Protein AF-A0A7V0T9I7-F1 (afdb_monomer_lite)

Foldseek 3Di:
DQDFDDDPPDDPVVSVVVSVVSVVVVCVVVVCVVPVDDDDPVRVVVVVVVVVVVVVVVVPDPPPDD

pLDDT: mean 86.08, std 8.44, range [63.16, 95.94]

Radius of gyration: 18.15 Å; chains: 1; bounding box: 44×20×44 Å

Structure (mmCIF, N/CA/C/O backbone):
data_AF-A0A7V0T9I7-F1
#
_entry.id   AF-A0A7V0T9I7-F1
#
loop_
_atom_site.group_PDB
_atom_site.id
_atom_site.type_symbol
_atom_site.label_atom_id
_atom_site.label_alt_id
_atom_site.label_comp_id
_atom_site.label_asym_id
_atom_site.label_entity_id
_atom_site.label_seq_id
_atom_site.pdbx_PDB_ins_code
_atom_site.Cartn_x
_atom_site.Cartn_y
_atom_site.Cartn_z
_atom_site.occupancy
_atom_site.B_iso_or_equiv
_atom_site.auth_seq_id
_atom_site.auth_comp_id
_atom_site.auth_asym_id
_atom_site.auth_atom_id
_atom_site.pdbx_PDB_model_num
ATOM 1 N N . MET A 1 1 ? -5.418 -1.387 -8.949 1.00 69.69 1 MET A N 1
ATOM 2 C CA . MET A 1 1 ? -4.821 -2.253 -9.989 1.00 69.69 1 MET A CA 1
ATOM 3 C C . MET A 1 1 ? -3.367 -1.839 -10.190 1.00 69.69 1 MET A C 1
ATOM 5 O O . MET A 1 1 ? -3.107 -0.646 -10.284 1.00 69.69 1 MET A O 1
ATOM 9 N N . VAL A 1 2 ? -2.414 -2.775 -10.132 1.00 82.88 2 VAL A N 1
ATOM 10 C CA . VAL A 1 2 ? -0.972 -2.470 -10.237 1.00 82.88 2 VAL A CA 1
ATOM 11 C C . VAL A 1 2 ? -0.495 -2.812 -11.640 1.00 82.88 2 VAL A C 1
ATOM 13 O O . VAL A 1 2 ? -0.596 -3.961 -12.047 1.00 82.88 2 VAL A O 1
ATOM 16 N N . GLN A 1 3 ? 0.048 -1.821 -12.349 1.00 81.62 3 GLN A N 1
ATOM 17 C CA . GLN A 1 3 ? 0.601 -1.993 -13.692 1.00 81.62 3 GLN A CA 1
ATOM 18 C C . GLN A 1 3 ? 2.026 -1.433 -13.798 1.00 81.62 3 GLN A C 1
ATOM 20 O O . GLN A 1 3 ? 2.386 -0.416 -13.178 1.00 81.62 3 GLN A O 1
ATOM 25 N N . VAL A 1 4 ? 2.857 -2.118 -14.581 1.00 84.12 4 VAL A N 1
ATOM 26 C CA . VAL A 1 4 ? 4.221 -1.710 -14.926 1.00 84.12 4 VAL A CA 1
ATOM 27 C C . VAL A 1 4 ? 4.373 -1.835 -16.430 1.00 84.12 4 VAL A C 1
ATOM 29 O O . VAL A 1 4 ? 4.202 -2.918 -16.974 1.00 84.12 4 VAL A O 1
ATOM 32 N N . THR A 1 5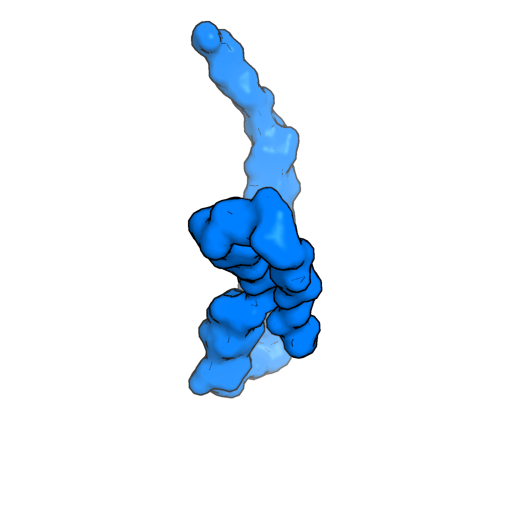 ? 4.706 -0.726 -17.082 1.00 84.44 5 THR A N 1
ATOM 33 C CA . THR A 1 5 ? 5.101 -0.724 -18.488 1.00 84.44 5 THR A CA 1
ATOM 34 C C . THR A 1 5 ? 6.519 -1.277 -18.593 1.00 84.44 5 THR A C 1
ATOM 36 O O . THR A 1 5 ? 7.400 -0.882 -17.821 1.00 84.44 5 THR A O 1
ATOM 39 N N . VAL A 1 6 ? 6.723 -2.223 -19.506 1.00 84.31 6 VAL A N 1
ATOM 40 C CA . VAL A 1 6 ? 8.032 -2.815 -19.801 1.00 84.31 6 VAL A CA 1
ATOM 41 C C . VAL A 1 6 ? 8.539 -2.199 -21.100 1.00 84.31 6 VAL A C 1
ATOM 43 O O . VAL A 1 6 ? 7.800 -2.142 -22.080 1.00 84.31 6 VAL A O 1
ATOM 46 N N . HIS A 1 7 ? 9.777 -1.711 -21.094 1.00 83.06 7 HIS A N 1
ATOM 47 C CA . HIS A 1 7 ? 10.447 -1.210 -22.294 1.00 83.06 7 HIS A CA 1
ATOM 48 C C . HIS A 1 7 ? 11.276 -2.334 -22.929 1.00 83.06 7 HIS A C 1
ATOM 50 O O . HIS A 1 7 ? 11.744 -3.220 -22.216 1.00 83.06 7 HIS A O 1
ATOM 56 N N . ARG A 1 8 ? 11.445 -2.308 -24.259 1.00 74.25 8 ARG A N 1
ATOM 57 C CA . ARG A 1 8 ? 12.133 -3.375 -25.017 1.00 74.25 8 ARG A CA 1
ATOM 58 C C . ARG A 1 8 ? 13.592 -3.578 -24.599 1.00 74.25 8 ARG A C 1
ATOM 60 O O . ARG A 1 8 ? 14.059 -4.708 -24.622 1.00 74.25 8 ARG A O 1
ATOM 67 N N . ASP A 1 9 ? 14.259 -2.519 -24.149 1.00 79.50 9 ASP A N 1
ATOM 68 C CA . ASP A 1 9 ? 15.683 -2.546 -23.787 1.00 79.50 9 ASP A CA 1
ATOM 69 C C . ASP A 1 9 ? 15.928 -2.873 -22.305 1.00 79.50 9 ASP A C 1
ATOM 71 O O . ASP A 1 9 ? 17.035 -2.711 -21.790 1.00 79.50 9 ASP A O 1
ATOM 75 N N . GLU A 1 10 ? 14.891 -3.295 -21.574 1.00 76.31 10 GLU A N 1
ATOM 76 C CA . GLU A 1 10 ? 15.015 -3.588 -20.155 1.00 76.31 10 GLU A CA 1
ATOM 77 C C . GLU A 1 10 ? 15.067 -5.092 -19.856 1.00 76.31 10 GLU A C 1
ATOM 79 O O . GLU A 1 10 ? 14.183 -5.839 -20.279 1.00 76.31 10 GLU A O 1
ATOM 84 N N . PRO A 1 11 ? 16.029 -5.544 -19.027 1.00 84.19 11 PRO A N 1
ATOM 85 C CA . PRO A 1 11 ? 16.026 -6.904 -18.509 1.00 84.19 11 PRO A CA 1
ATOM 86 C C . PRO A 1 11 ? 14.734 -7.211 -17.741 1.00 84.19 11 PRO A C 1
ATOM 88 O O . PRO A 1 11 ? 14.336 -6.457 -16.844 1.00 84.19 11 PRO A O 1
ATOM 91 N N . LEU A 1 12 ? 14.123 -8.364 -18.027 1.00 83.75 12 LEU A N 1
ATOM 92 C CA . LEU A 1 12 ? 12.882 -8.836 -17.394 1.00 83.75 12 LEU A CA 1
ATOM 93 C C . LEU A 1 12 ? 12.929 -8.761 -15.856 1.00 83.75 12 LEU A C 1
ATOM 95 O O . LEU A 1 12 ? 11.959 -8.362 -15.208 1.00 83.75 12 LEU A O 1
ATOM 99 N N . GLU A 1 13 ? 14.079 -9.077 -15.263 1.00 86.06 13 GLU A N 1
ATOM 100 C CA . GLU A 1 13 ? 14.285 -9.037 -13.813 1.00 86.06 13 GLU A CA 1
ATOM 101 C C . GLU A 1 13 ? 14.082 -7.641 -13.212 1.00 86.06 13 GLU A C 1
ATOM 103 O O . GLU A 1 13 ? 13.506 -7.493 -12.127 1.00 86.06 13 GLU A O 1
ATOM 108 N N . ARG A 1 14 ? 14.517 -6.586 -13.915 1.00 87.25 14 ARG A N 1
ATOM 109 C CA . ARG A 1 14 ? 14.335 -5.206 -13.445 1.00 87.25 14 ARG A CA 1
ATOM 110 C C . ARG A 1 14 ? 12.865 -4.803 -13.492 1.00 87.25 14 ARG A C 1
ATOM 112 O O . ARG A 1 14 ? 12.364 -4.228 -12.517 1.00 87.25 14 ARG A O 1
ATOM 119 N N . ALA A 1 15 ? 12.153 -5.179 -14.552 1.00 87.00 15 ALA A N 1
ATOM 120 C CA . ALA A 1 15 ? 10.714 -4.968 -14.652 1.00 87.00 15 ALA A CA 1
ATOM 121 C C . ALA A 1 15 ? 9.957 -5.681 -13.514 1.00 87.00 15 ALA A C 1
ATOM 123 O O . ALA A 1 15 ? 9.133 -5.055 -12.835 1.00 87.00 15 ALA A O 1
ATOM 124 N N . LEU A 1 16 ? 10.307 -6.939 -13.226 1.00 88.31 16 LEU A N 1
ATOM 125 C CA . LEU A 1 16 ? 9.714 -7.723 -12.140 1.00 88.31 16 LEU A CA 1
ATOM 126 C C . LEU A 1 16 ? 9.989 -7.105 -10.763 1.00 88.31 16 LEU A C 1
ATOM 128 O O . LEU A 1 16 ? 9.086 -6.992 -9.931 1.00 88.31 16 LEU A O 1
ATOM 132 N N . LYS A 1 17 ? 11.214 -6.623 -10.524 1.00 89.44 17 LYS A N 1
ATOM 133 C CA . LYS A 1 17 ? 11.573 -5.942 -9.272 1.00 89.44 17 LYS A CA 1
ATOM 134 C C . LYS A 1 17 ? 10.744 -4.676 -9.057 1.00 89.44 17 LYS A C 1
ATOM 136 O O . LYS A 1 17 ? 10.279 -4.421 -7.942 1.00 89.44 17 LYS A O 1
ATOM 141 N N . ARG A 1 18 ? 10.507 -3.886 -10.111 1.00 88.81 18 ARG A N 1
ATOM 142 C CA . ARG A 1 18 ? 9.627 -2.707 -10.035 1.00 88.81 18 ARG A CA 1
ATOM 143 C C . ARG A 1 18 ? 8.177 -3.092 -9.795 1.00 88.81 18 ARG A C 1
ATOM 145 O O . ARG A 1 18 ? 7.516 -2.427 -8.997 1.00 88.81 18 ARG A O 1
ATOM 152 N N . PHE A 1 19 ? 7.697 -4.153 -10.439 1.00 89.50 19 PHE A N 1
ATOM 153 C CA . PHE A 1 19 ? 6.357 -4.676 -10.198 1.00 89.50 19 PHE A CA 1
ATOM 154 C C . PHE A 1 19 ? 6.186 -5.095 -8.742 1.00 89.50 19 PHE A C 1
ATOM 156 O O . PHE A 1 19 ? 5.281 -4.593 -8.080 1.00 89.50 19 PHE A O 1
ATOM 163 N N . LYS A 1 20 ? 7.110 -5.895 -8.200 1.00 90.00 20 LYS A N 1
ATOM 164 C CA . LYS A 1 20 ? 7.098 -6.304 -6.791 1.00 90.00 20 LYS A CA 1
ATOM 165 C C . LYS A 1 20 ? 7.097 -5.097 -5.852 1.00 90.00 20 LYS A C 1
ATOM 167 O O . LYS A 1 20 ? 6.268 -5.022 -4.951 1.00 90.00 20 LYS A O 1
ATOM 172 N N . LYS A 1 21 ? 7.934 -4.088 -6.118 1.00 90.44 21 LYS A N 1
ATOM 173 C CA . LYS A 1 21 ? 7.954 -2.844 -5.331 1.00 90.44 21 LYS A CA 1
ATOM 174 C C . LYS A 1 21 ? 6.627 -2.077 -5.414 1.00 90.44 21 LYS A C 1
ATOM 176 O O . LYS A 1 21 ? 6.159 -1.565 -4.398 1.00 90.44 21 LYS A O 1
ATOM 181 N N . LYS A 1 22 ? 6.001 -1.988 -6.596 1.00 90.00 22 LYS A N 1
ATOM 182 C CA . LYS A 1 22 ? 4.671 -1.371 -6.749 1.00 90.00 22 LYS A CA 1
ATOM 183 C C . LYS A 1 22 ? 3.575 -2.194 -6.064 1.00 90.00 22 LYS A C 1
ATOM 185 O O . LYS A 1 22 ? 2.700 -1.593 -5.453 1.00 90.00 22 LYS A O 1
ATOM 190 N N . PHE A 1 23 ? 3.638 -3.524 -6.116 1.00 90.12 23 PHE A N 1
ATOM 191 C CA . PHE A 1 23 ? 2.707 -4.440 -5.451 1.00 90.12 23 PHE A CA 1
ATOM 192 C C . PHE A 1 23 ? 2.774 -4.302 -3.924 1.00 90.12 23 PHE A C 1
ATOM 194 O O . PHE A 1 23 ? 1.751 -4.123 -3.263 1.00 90.12 23 PHE A O 1
ATOM 201 N N . GLU A 1 24 ? 3.985 -4.277 -3.365 1.00 89.62 24 GLU A N 1
ATOM 202 C CA . GLU A 1 24 ? 4.214 -4.045 -1.937 1.00 89.62 24 GLU A CA 1
ATOM 203 C C . GLU A 1 24 ? 3.765 -2.644 -1.504 1.00 89.62 24 GLU A C 1
ATOM 205 O O . GLU A 1 24 ? 3.124 -2.497 -0.460 1.00 89.62 24 GLU A O 1
ATOM 210 N N . LYS A 1 25 ? 4.049 -1.613 -2.316 1.00 89.00 25 LYS A N 1
ATOM 211 C CA . LYS A 1 25 ? 3.612 -0.233 -2.052 1.00 89.00 25 LYS A CA 1
ATOM 212 C C . LYS A 1 25 ? 2.092 -0.094 -2.104 1.00 89.00 25 LYS A C 1
ATOM 214 O O . LYS A 1 25 ? 1.531 0.608 -1.268 1.00 89.00 25 LYS A O 1
ATOM 219 N N . ALA A 1 26 ? 1.444 -0.757 -3.060 1.00 89.62 26 ALA A N 1
ATOM 220 C CA . ALA A 1 26 ? -0.009 -0.789 -3.170 1.00 89.62 26 ALA A CA 1
ATOM 221 C C . ALA A 1 26 ? -0.658 -1.491 -1.972 1.00 89.62 26 ALA A C 1
ATOM 223 O O . ALA A 1 26 ? -1.821 -1.247 -1.693 1.00 89.62 26 ALA A O 1
ATOM 224 N N . GLY A 1 27 ? 0.085 -2.332 -1.245 1.00 88.62 27 GLY A N 1
ATOM 225 C CA . GLY A 1 27 ? -0.409 -2.952 -0.022 1.00 88.62 27 GLY A CA 1
ATOM 226 C C . GLY A 1 27 ? -1.485 -4.009 -0.259 1.00 88.62 27 GLY A C 1
ATOM 227 O O . GLY A 1 27 ? -2.127 -4.407 0.705 1.00 88.62 27 GLY A O 1
ATOM 228 N N . ILE A 1 28 ? -1.627 -4.513 -1.491 1.00 88.81 28 ILE A N 1
ATOM 229 C CA . ILE A 1 28 ? -2.681 -5.460 -1.895 1.00 88.81 28 ILE A CA 1
ATOM 230 C C . ILE A 1 28 ? -2.755 -6.656 -0.941 1.00 88.81 28 ILE A C 1
ATOM 232 O O . ILE A 1 28 ? -3.832 -7.015 -0.480 1.00 88.81 28 ILE A O 1
ATOM 236 N N . MET A 1 29 ? -1.608 -7.225 -0.556 1.00 87.38 29 MET A N 1
ATOM 237 C CA . MET A 1 29 ? -1.588 -8.357 0.375 1.00 87.38 29 MET A CA 1
ATOM 238 C C . MET A 1 29 ? -2.121 -7.998 1.774 1.00 87.38 29 MET A C 1
ATOM 240 O O . MET A 1 29 ? -2.735 -8.823 2.447 1.00 87.38 29 MET A O 1
ATOM 244 N N . ARG A 1 30 ? -1.911 -6.756 2.231 1.00 88.06 30 ARG A N 1
ATOM 245 C CA . ARG A 1 30 ? -2.472 -6.279 3.506 1.00 88.06 30 ARG A CA 1
ATOM 246 C C . ARG A 1 30 ? -3.980 -6.096 3.415 1.00 88.06 30 ARG A C 1
ATOM 248 O O . ARG A 1 30 ? -4.652 -6.365 4.404 1.00 88.06 30 ARG A O 1
ATOM 255 N N . ASP A 1 31 ? -4.480 -5.652 2.270 1.00 89.12 31 ASP A N 1
ATOM 256 C CA . ASP A 1 31 ? -5.910 -5.438 2.056 1.00 89.12 31 ASP A CA 1
ATOM 257 C C . ASP A 1 31 ? -6.656 -6.769 1.948 1.00 89.12 31 ASP A C 1
ATOM 259 O O . ASP A 1 31 ? -7.675 -6.938 2.611 1.00 89.12 31 ASP A O 1
ATOM 263 N N . ILE A 1 32 ? -6.093 -7.752 1.234 1.00 91.62 32 ILE A N 1
ATOM 264 C CA . ILE A 1 32 ? -6.616 -9.128 1.191 1.00 91.62 32 ILE A CA 1
ATOM 265 C C . ILE A 1 32 ? -6.731 -9.696 2.610 1.00 91.62 32 ILE A C 1
ATOM 267 O O . ILE A 1 32 ? -7.800 -10.139 3.015 1.00 91.62 32 ILE A O 1
ATOM 271 N N . ASN A 1 33 ? -5.660 -9.610 3.404 1.00 89.06 33 ASN A N 1
ATOM 272 C CA . ASN A 1 33 ? -5.664 -10.119 4.779 1.00 89.06 33 ASN A CA 1
ATOM 273 C C . ASN A 1 33 ? -6.603 -9.354 5.719 1.00 89.06 33 ASN A C 1
ATOM 275 O O . ASN A 1 33 ? -7.030 -9.895 6.734 1.00 89.06 33 ASN A O 1
ATOM 279 N N . LYS A 1 34 ? -6.876 -8.078 5.438 1.00 88.50 34 LYS A N 1
ATOM 280 C CA . LYS A 1 34 ? -7.808 -7.271 6.232 1.00 88.50 34 LYS A CA 1
ATOM 281 C C . LYS A 1 34 ? -9.260 -7.612 5.898 1.00 88.50 34 LYS A C 1
ATOM 283 O O . LYS A 1 34 ? -10.102 -7.563 6.786 1.00 88.50 34 LYS A O 1
ATOM 288 N N . ASN A 1 35 ? -9.531 -7.930 4.635 1.00 89.19 35 ASN A N 1
ATOM 289 C CA . ASN A 1 35 ? -10.872 -8.186 4.122 1.00 89.19 35 ASN A CA 1
ATOM 290 C C . ASN A 1 35 ? -11.248 -9.676 4.135 1.00 89.19 35 ASN A C 1
ATOM 292 O O . ASN A 1 35 ? -12.367 -10.012 3.762 1.00 89.19 35 ASN A O 1
ATOM 296 N N . SER A 1 36 ? -10.346 -10.568 4.552 1.00 92.50 36 SER A N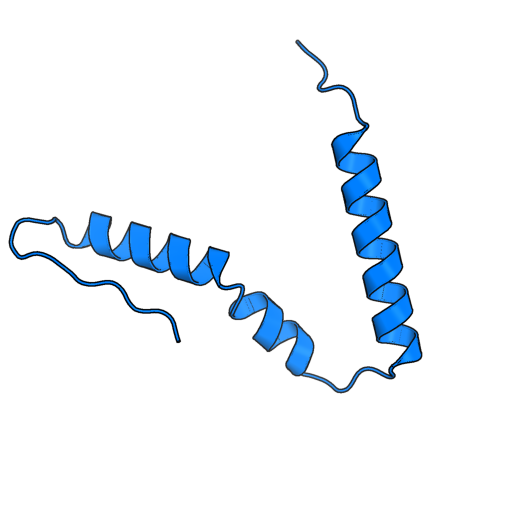 1
ATOM 297 C CA . SER A 1 36 ? -10.599 -12.013 4.582 1.00 92.50 36 SER A CA 1
ATOM 298 C C . SER A 1 36 ? -11.636 -12.434 5.626 1.00 92.50 36 SER A C 1
ATOM 300 O O . SER A 1 36 ? -12.197 -13.520 5.519 1.00 92.50 36 SER A O 1
ATOM 302 N N . TYR A 1 37 ? -11.916 -11.593 6.624 1.00 93.06 37 TYR A N 1
ATOM 303 C CA . TYR A 1 37 ? -12.959 -11.829 7.617 1.00 93.06 37 TYR A CA 1
ATOM 304 C C . TYR A 1 37 ? -13.613 -10.523 8.059 1.00 93.06 37 TYR A C 1
ATOM 306 O O . TYR A 1 37 ? -13.015 -9.445 8.022 1.00 93.06 37 TYR A O 1
ATOM 314 N N . TYR A 1 38 ? -14.860 -10.626 8.516 1.00 93.62 38 TYR A N 1
ATOM 315 C CA . TYR A 1 38 ? -15.560 -9.494 9.102 1.00 93.62 38 TYR A CA 1
ATOM 316 C C . TYR A 1 38 ? -14.959 -9.132 10.464 1.00 93.62 38 TYR A C 1
ATOM 318 O O . TYR A 1 38 ? -14.809 -9.972 11.353 1.00 93.62 38 TYR A O 1
ATOM 326 N N . ILE A 1 39 ? -14.671 -7.846 10.650 1.00 93.19 39 ILE A N 1
ATOM 327 C CA . ILE A 1 39 ? -14.192 -7.287 11.911 1.00 93.19 39 ILE A CA 1
ATOM 328 C C . ILE A 1 39 ? -15.213 -6.263 12.383 1.00 93.19 39 ILE A C 1
ATOM 330 O O . ILE A 1 39 ? -15.519 -5.305 11.673 1.00 93.19 39 ILE A O 1
ATOM 334 N N . LYS A 1 40 ? -15.700 -6.418 13.619 1.00 95.94 40 LYS A N 1
ATOM 335 C CA . LYS A 1 40 ? -16.582 -5.418 14.233 1.00 95.94 40 LYS A CA 1
ATOM 336 C C . LYS A 1 40 ? -15.904 -4.034 14.216 1.00 95.94 40 LYS A C 1
ATOM 338 O O . LYS A 1 40 ? -14.731 -3.946 14.593 1.00 95.94 40 LYS A O 1
ATOM 343 N N . PRO A 1 41 ? -16.627 -2.937 13.919 1.00 94.31 41 PRO A N 1
ATOM 344 C CA . PRO A 1 41 ? -16.039 -1.595 13.820 1.00 94.31 41 PRO A CA 1
ATOM 345 C C . PRO A 1 41 ? -15.220 -1.167 15.049 1.00 94.31 41 PRO A C 1
ATOM 347 O O . PRO A 1 41 ? -14.193 -0.505 14.921 1.00 94.31 41 PRO A O 1
ATOM 350 N N . SER A 1 42 ? -15.636 -1.581 16.251 1.00 95.75 42 SER A N 1
ATOM 351 C CA . SER A 1 42 ? -14.900 -1.326 17.500 1.00 95.75 42 SER A CA 1
ATOM 352 C C . SER A 1 42 ? -13.512 -1.988 17.520 1.00 95.75 42 SER A C 1
ATOM 354 O O . SER A 1 42 ? -12.512 -1.354 17.864 1.00 95.75 42 SER A O 1
ATOM 356 N N . GLN A 1 43 ? -13.423 -3.244 17.078 1.00 94.06 43 GLN A N 1
ATOM 357 C CA . GLN A 1 43 ? -12.163 -3.987 17.022 1.00 94.06 43 GLN A CA 1
ATOM 358 C C . GLN A 1 43 ? -11.208 -3.382 15.992 1.00 94.06 43 GLN A C 1
ATOM 360 O O . GLN A 1 43 ? -10.029 -3.179 16.275 1.00 94.06 43 GLN A O 1
ATOM 365 N N . ASP A 1 44 ? -11.729 -3.005 14.829 1.00 93.44 44 ASP A N 1
ATOM 366 C CA . ASP A 1 44 ? -10.962 -2.347 13.774 1.00 93.44 44 ASP A CA 1
ATOM 367 C C . ASP A 1 44 ? -10.417 -0.971 14.226 1.00 93.44 44 ASP A C 1
ATOM 369 O O . ASP A 1 44 ? -9.234 -0.677 14.019 1.00 93.44 44 ASP A O 1
ATOM 373 N N . LYS A 1 45 ? -11.206 -0.168 14.963 1.00 94.62 45 LYS A N 1
ATOM 374 C CA . LYS A 1 45 ? -10.723 1.066 15.622 1.00 94.62 45 LYS A CA 1
ATOM 375 C C . LYS A 1 45 ? -9.586 0.784 16.615 1.00 94.62 45 LYS A C 1
ATOM 377 O O . LYS A 1 45 ? -8.563 1.473 16.584 1.00 94.62 45 LYS A O 1
ATOM 382 N N . ARG A 1 46 ? -9.724 -0.249 17.455 1.00 95.06 46 ARG A N 1
ATOM 383 C CA . ARG A 1 46 ? -8.703 -0.647 18.443 1.00 95.06 46 ARG A CA 1
ATOM 384 C C . ARG A 1 46 ? -7.389 -1.066 17.777 1.00 95.06 46 ARG A C 1
ATOM 386 O O . ARG A 1 46 ? -6.322 -0.593 18.168 1.00 95.06 46 ARG A O 1
ATOM 393 N N . ILE A 1 47 ? -7.462 -1.885 16.726 1.00 93.31 47 ILE A N 1
ATOM 394 C CA . ILE A 1 47 ? -6.296 -2.327 15.945 1.00 93.31 47 ILE A CA 1
ATOM 395 C C . ILE A 1 47 ? -5.598 -1.132 15.281 1.00 93.31 47 ILE A C 1
ATOM 397 O O . ILE A 1 47 ? -4.366 -1.039 15.307 1.00 93.31 47 ILE A O 1
ATOM 401 N N . ARG A 1 48 ? -6.361 -0.190 14.707 1.00 92.56 48 ARG A N 1
ATOM 402 C CA . ARG A 1 48 ? -5.804 1.029 14.096 1.00 92.56 48 ARG A CA 1
ATOM 403 C C . ARG A 1 48 ? -5.058 1.894 15.108 1.00 92.56 48 ARG A C 1
ATOM 405 O O . ARG A 1 48 ? -3.932 2.294 14.811 1.00 92.56 48 ARG A O 1
ATOM 412 N N . LYS A 1 49 ? -5.635 2.124 16.294 1.00 95.06 49 LYS A N 1
ATOM 413 C CA . LYS A 1 49 ? -4.997 2.894 17.376 1.00 95.06 49 LYS A CA 1
ATOM 414 C C . LYS A 1 49 ? -3.674 2.256 17.810 1.00 95.06 49 LYS A C 1
ATOM 416 O O . LYS A 1 49 ? -2.634 2.906 17.740 1.00 95.06 49 LYS A O 1
ATOM 421 N N . ALA A 1 50 ? -3.678 0.956 18.108 1.00 94.31 50 ALA A N 1
ATOM 422 C CA . ALA A 1 50 ? -2.466 0.228 18.491 1.00 94.31 50 ALA A CA 1
ATOM 423 C C . ALA A 1 50 ? -1.377 0.266 17.397 1.00 94.31 50 ALA A C 1
ATOM 425 O O . ALA A 1 50 ? -0.182 0.384 17.680 1.00 94.31 50 ALA A O 1
ATOM 426 N N . LYS A 1 51 ? -1.769 0.195 16.115 1.00 91.56 51 LYS A N 1
ATOM 427 C CA . LYS A 1 51 ? -0.833 0.296 14.983 1.00 91.56 51 LYS A CA 1
ATOM 428 C C . LYS A 1 51 ? -0.229 1.698 14.852 1.00 91.56 51 LYS A C 1
ATOM 430 O O . LYS A 1 51 ? 0.945 1.799 14.493 1.00 91.56 51 LYS A O 1
ATOM 435 N N . ALA A 1 52 ? -0.999 2.752 15.123 1.00 91.44 52 ALA A N 1
ATOM 436 C CA . ALA A 1 52 ? -0.517 4.132 15.126 1.00 91.44 52 ALA A CA 1
ATOM 437 C C . ALA A 1 52 ? 0.473 4.375 16.276 1.00 91.44 52 ALA A C 1
ATOM 439 O O . ALA A 1 52 ? 1.587 4.829 16.028 1.00 91.44 52 ALA A O 1
ATOM 440 N N . GLU A 1 53 ? 0.132 3.957 17.496 1.00 93.25 53 GLU A N 1
ATOM 441 C CA . GLU A 1 53 ? 1.019 4.047 18.665 1.00 93.25 53 GLU A CA 1
ATOM 442 C C . GLU A 1 53 ? 2.346 3.316 18.428 1.00 93.25 53 GLU A C 1
ATOM 444 O O . GLU A 1 53 ? 3.420 3.860 18.680 1.00 93.25 53 GLU A O 1
ATOM 449 N N . ARG A 1 54 ? 2.300 2.108 17.851 1.00 90.31 54 ARG A N 1
ATOM 450 C CA . ARG A 1 54 ? 3.513 1.360 17.486 1.00 90.31 54 ARG A CA 1
ATOM 451 C C . ARG A 1 54 ? 4.383 2.114 16.473 1.00 90.31 54 ARG A C 1
ATOM 453 O O . ARG A 1 54 ? 5.606 2.030 16.552 1.00 90.31 54 ARG A O 1
ATOM 460 N N . ARG A 1 55 ? 3.785 2.826 15.509 1.00 87.94 55 ARG A N 1
ATOM 461 C CA . ARG A 1 55 ? 4.531 3.638 14.527 1.00 87.94 55 ARG A CA 1
ATOM 462 C C . ARG A 1 55 ? 5.213 4.830 15.192 1.00 87.94 55 ARG A C 1
ATOM 464 O O . ARG A 1 55 ? 6.394 5.036 14.937 1.00 87.94 55 ARG A O 1
ATOM 471 N N . LEU A 1 56 ? 4.501 5.544 16.064 1.00 88.88 56 LEU A N 1
ATOM 472 C CA . LEU A 1 56 ? 5.046 6.671 16.826 1.00 88.88 56 LEU A CA 1
ATOM 473 C C . LEU A 1 56 ? 6.214 6.226 17.709 1.00 88.88 56 LEU A C 1
ATOM 475 O O . LEU A 1 56 ? 7.289 6.815 17.654 1.00 88.88 56 LEU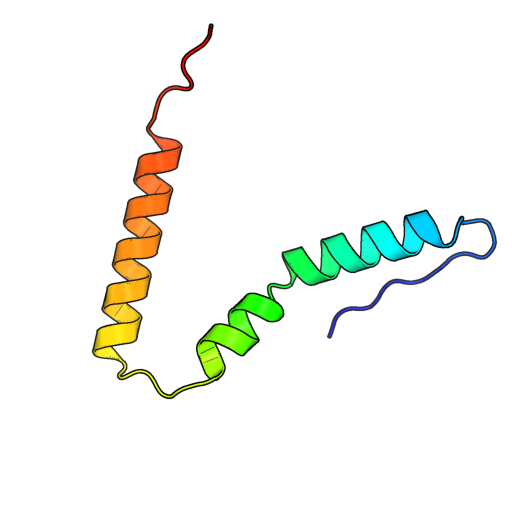 A O 1
ATOM 479 N N . ARG A 1 57 ? 6.050 5.110 18.434 1.00 87.88 57 ARG A N 1
ATOM 480 C CA . ARG A 1 57 ? 7.124 4.535 19.257 1.00 87.88 57 ARG A CA 1
ATOM 481 C C . ARG A 1 57 ? 8.378 4.243 18.439 1.00 87.88 57 ARG A C 1
ATOM 483 O O . ARG A 1 57 ? 9.455 4.613 18.873 1.00 87.88 57 ARG A O 1
ATOM 490 N N . ARG A 1 58 ? 8.256 3.641 17.247 1.00 81.81 58 ARG A N 1
ATOM 491 C CA . ARG A 1 58 ? 9.412 3.354 16.371 1.00 81.81 58 ARG A CA 1
ATOM 492 C C . ARG A 1 58 ? 10.106 4.610 15.836 1.00 81.81 58 ARG A C 1
ATOM 494 O O . ARG A 1 58 ? 11.304 4.544 15.597 1.00 81.81 58 ARG A O 1
ATOM 501 N N . GLY A 1 59 ? 9.377 5.707 15.625 1.00 77.12 59 GLY A N 1
ATOM 502 C CA . GLY A 1 59 ? 9.958 6.987 15.200 1.00 77.12 59 GLY A CA 1
ATOM 503 C C . GLY A 1 59 ? 10.758 7.681 16.305 1.00 77.12 59 GLY A C 1
ATOM 504 O O . GLY A 1 59 ? 11.747 8.341 16.011 1.00 77.12 59 GLY A O 1
ATOM 505 N N . ASN A 1 60 ? 10.367 7.463 17.563 1.00 68.75 60 ASN A N 1
ATOM 506 C CA . ASN A 1 60 ? 10.962 8.110 18.733 1.00 68.75 60 ASN A CA 1
ATOM 507 C C . ASN A 1 60 ? 12.090 7.297 19.395 1.00 68.75 60 ASN A C 1
ATOM 509 O O . ASN A 1 60 ? 12.663 7.765 20.375 1.00 68.75 60 ASN A O 1
ATOM 513 N N . VAL A 1 61 ? 12.423 6.094 18.904 1.00 68.19 61 VAL A N 1
ATOM 514 C CA . VAL A 1 61 ? 13.602 5.362 19.399 1.00 68.19 61 VAL A CA 1
ATOM 515 C C . VAL A 1 61 ? 14.850 5.951 18.732 1.00 68.19 61 VAL A C 1
ATOM 517 O O . VAL A 1 61 ? 14.981 5.815 17.510 1.00 68.19 61 VAL A O 1
ATOM 520 N N . PRO A 1 62 ? 15.785 6.573 19.477 1.00 67.38 62 PRO A N 1
ATOM 521 C CA . PRO A 1 62 ? 17.057 6.986 18.902 1.00 67.38 62 PRO A CA 1
ATOM 522 C C . PRO A 1 62 ? 17.755 5.744 18.343 1.00 6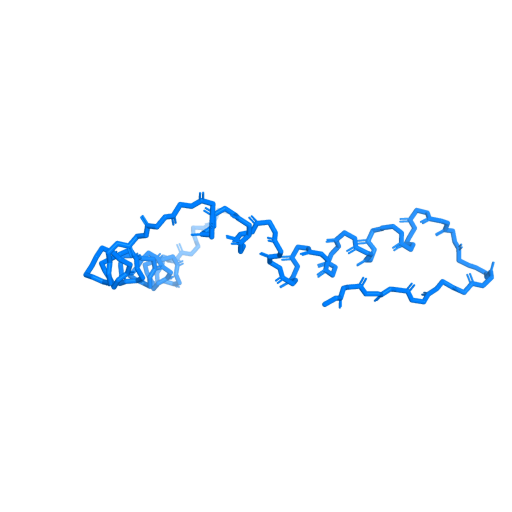7.38 62 PRO A C 1
ATOM 524 O O . PRO A 1 62 ? 17.936 4.749 19.049 1.00 67.38 62 PRO A O 1
ATOM 527 N N . LYS A 1 63 ? 18.112 5.765 17.052 1.00 68.12 63 LYS A N 1
ATOM 528 C CA . LYS A 1 63 ? 18.930 4.698 16.463 1.00 68.12 63 LYS A CA 1
ATOM 529 C C . LYS A 1 63 ? 20.218 4.627 17.278 1.00 68.12 63 LYS A C 1
ATOM 531 O O . LYS A 1 63 ? 20.987 5.585 17.254 1.00 68.12 63 LYS A O 1
ATOM 536 N N . LYS A 1 64 ? 20.442 3.518 17.993 1.00 65.06 64 LYS A N 1
ATOM 537 C CA . LYS A 1 64 ? 21.743 3.223 18.601 1.00 65.06 64 LYS A CA 1
ATOM 538 C C . LYS A 1 64 ? 22.783 3.273 17.482 1.00 65.06 64 LYS A C 1
ATOM 540 O O . LYS A 1 64 ? 22.786 2.413 16.604 1.00 65.06 64 LYS A O 1
ATOM 545 N N . ARG A 1 65 ? 23.575 4.344 17.478 1.00 65.94 65 ARG A N 1
ATOM 546 C CA . ARG A 1 65 ? 24.796 4.469 16.689 1.00 65.94 65 ARG A CA 1
ATOM 547 C C . ARG A 1 65 ? 25.836 3.628 17.422 1.00 65.94 65 ARG A C 1
ATOM 549 O O . ARG A 1 65 ? 26.281 4.037 18.489 1.00 65.94 65 ARG A O 1
ATOM 556 N N . TYR A 1 66 ? 26.093 2.434 16.906 1.00 63.16 66 TYR A N 1
ATOM 557 C CA . TYR A 1 66 ? 27.342 1.721 17.144 1.00 63.16 66 TYR A CA 1
ATOM 558 C C . TYR A 1 66 ? 28.220 1.949 15.921 1.00 63.16 66 TYR A C 1
ATOM 560 O O . TYR A 1 66 ? 27.635 1.989 14.810 1.00 63.16 66 TYR A O 1
#

Secondary structure (DSSP, 8-state):
----PPPTTS-HHHHHHHHHHHHHHHTHHHHHHHHSS---HHHHHHHHHHHHHHHHHHHSS-----

Sequence (66 aa):
MVQVTVHRDEPLERALKRFKKKFEKAGIMRDINKNSYYIKPSQDKRIRKAKAERRLRRGNVPKKRY

=== Feature glossary ===
Legend for the data blocks above and below:

— What the protein is —

The amino-acid sequence is the protein's primary structure: the linear order of residues from the N-terminus to the C-terminus, written in one-letter code. Everything else here — the 3D coordinates, the secondary structure, the domain annotations — is ultimately a consequence of this string.

Database cross-references. InterPro integrates a dozen domain/family signature databases into unified entries with residue-range hits. GO terms attach function/process/location labels with evidence codes. CATH codes position the fold in a four-level structural taxonomy. Organism is the NCBI-taxonomy species name.

— Where its atoms are —

The mmCIF block holds the 3D Cartesian coordinates of each backbone ato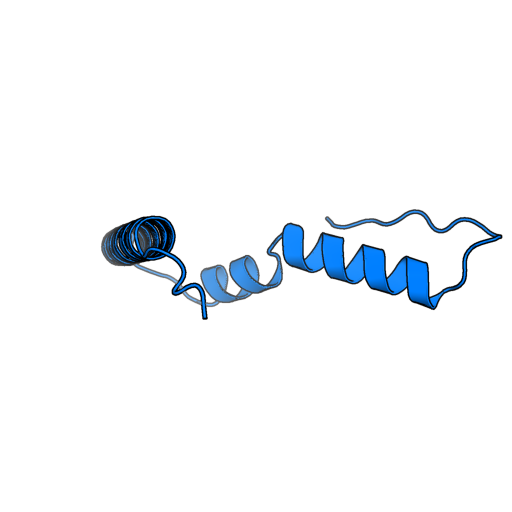m (N, Cα, C, O) in ångströms. mmCIF is the PDB's canonical archive format — a tagged-loop text representation of the atomic model.

The six renders are orthographic views along the three Cartesian axes in both directions. Representation (cartoon, sticks, or surface) and color scheme (sequence-rainbow or by-chain) vary across proteins so the training set covers all the common visualization conventions.

— Local backbone conformation —

Secondary structure is the local, repeating backbone conformation. DSSP classifies it into eight states by reading the hydrogen-bond network: three helix types (H, G, I), two β types (E, B), two non-regular types (T, S), and unstructured coil (-).

SS3 is a coarse helix/strand/coil call (letters a/b/c) made by the P-SEA algorithm from inter-Cα distances and dihedrals. It is less detailed than DSSP but needs only Cα positions.

Backbone dihedral angles. Every residue except chain termini has a φ (preceding-C → N → Cα → C) and a ψ (N → Cα → C → next-N). They are reported in degrees following the IUPAC sign convention. Secondary structure is essentially a statement about which (φ, ψ) basin each residue occupies.

— Global shape and packing —

The geometric summary reports three shape descriptors. Rg (radius of gyration) measures how spread out the Cα atoms are about their centre of mass; compact globular proteins have small Rg, elongated or unfolded ones large. Cα contacts (<8 Å, |i−j|>4) count long-range residue pairs in spatial proximity — high for tightly packed folds, near zero for rods or random coil. The bounding-box extents give the protein's footprint along x, y, z in Å.

Solvent accessibility: the surface area of each residue that a 1.4 Å water probe can touch, in Å². When only backbone atoms are present the absolute values are lower than full-atom SASA (side chains contribute most of the area) and are flagged as backbone-only.

Plot images: a contact map (which residues are close in 3D, as an N×N binary image), a Ramachandran scatter (backbone torsion angles, revealing secondary-structure composition at a glance), and — for AlphaFold structures — a PAE heatmap (pairwise prediction confidence).

— Structural neighborhood —

Foldseek's 3Di representation compresses backbone geometry into a per-residue letter drawn from a learned twenty-state alphabet. It captures 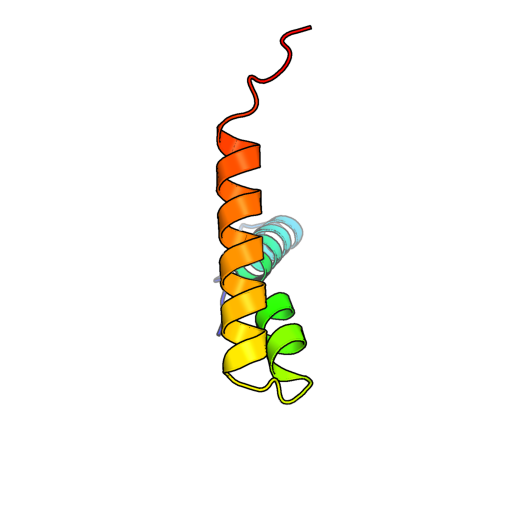the tertiary interaction pattern around each residue — which residues are packed against it in space, regardless of where they are in sequence.

Structural nearest neighbors (via Foldseek easy-search vs the PDB). Reported per hit: target PDB id, E-value, and alignment TM-score. A TM-score above ~0.5 is the conventional threshold for 'same fold'.

— Confidence and disorder —

pLDDT (predicted Local Distance Difference Test) is AlphaFold's per-residue confidence score, ranging from 0 to 100. Values above 90 indicate high confidence (typically well-packed cores); 70–90 is confident; 50–70 low confidence; below 50 usually means the region is disordered or the prediction is unreliable there. AlphaFold stores pLDDT in the mmCIF B-factor column.

For experimental (PDB) structures, the B-factor (temperature factor) quantifies the positional spread of each atom in the crystal — a combination of thermal vibration and static disorder — in units of Å². High B-factors mark flexible loops or poorly resolved regions; low B-factors mark the rigid, well-ordered core.

Predicted Aligned Error (PAE) is an AlphaFold confidence matrix: entry (i, j) is the expected error in the position of residue j, in ångströms, when the prediction is superimposed on the true structure at residue i. Low PAE within a block of residues means that block is internally rigid and well-predicted; high PAE between two blocks means their relative placement is uncertain even if each block individually is confident.